Protein AF-A0A4C1WJR2-F1 (afdb_monomer_lite)

Sequence (164 aa):
MVRLMIMMMQIAVVVQDPDSGRLLPLIATLTEQKQQLEACKKKDKLESRLASELQHYEQLRKRAAEASARRAELRRVCARLEQPSLTAGDSSRLSLARETYEVGKRLTGVRWDFTAGEDRVKGYVQNESRRLLRPFDVAPPAQDAIWDVMAELAHPGWAALLPA

pLDDT: mean 84.93, std 10.29, range [46.81, 95.56]

Structure (mmCIF, N/CA/C/O backbone):
data_AF-A0A4C1WJR2-F1
#
_entry.id   AF-A0A4C1WJR2-F1
#
loop_
_atom_site.group_PDB
_atom_site.id
_atom_site.type_symbol
_atom_site.label_atom_id
_atom_site.label_alt_id
_atom_site.label_comp_id
_atom_site.label_asym_id
_atom_site.label_entity_id
_atom_site.label_seq_id
_atom_site.pdbx_PDB_ins_code
_atom_site.Cartn_x
_atom_site.Cartn_y
_atom_site.Cartn_z
_atom_site.occupancy
_atom_site.B_iso_or_equiv
_atom_site.auth_seq_id
_atom_site.auth_comp_id
_atom_site.auth_asym_id
_atom_site.auth_atom_id
_atom_site.pdbx_PDB_model_num
ATOM 1 N N . MET A 1 1 ? -32.995 -15.337 69.301 1.00 58.34 1 MET A N 1
ATOM 2 C CA . MET A 1 1 ? -34.146 -16.213 69.622 1.00 58.34 1 MET A CA 1
ATOM 3 C C . MET A 1 1 ? -35.088 -15.611 70.660 1.00 58.34 1 MET A C 1
ATOM 5 O O . MET A 1 1 ? -36.254 -15.443 70.338 1.00 58.34 1 MET A O 1
ATOM 9 N N . VAL A 1 2 ? -34.613 -15.218 71.849 1.00 69.75 2 VAL A N 1
ATOM 10 C CA . VAL A 1 2 ? -35.474 -14.753 72.964 1.00 69.75 2 VAL A CA 1
ATOM 11 C C . VAL A 1 2 ? -36.406 -13.582 72.592 1.00 69.75 2 VAL A C 1
ATOM 13 O O . VAL A 1 2 ? -37.600 -13.641 72.854 1.00 69.75 2 VAL A O 1
ATOM 16 N N . ARG A 1 3 ? -35.904 -12.554 71.894 1.00 69.06 3 ARG A N 1
ATOM 17 C CA . ARG A 1 3 ? -36.720 -11.406 71.437 1.00 69.06 3 ARG A CA 1
ATOM 18 C C . ARG A 1 3 ? -37.843 -11.782 70.464 1.00 69.06 3 ARG A C 1
ATOM 20 O O . ARG A 1 3 ? -38.913 -11.190 70.528 1.00 69.06 3 ARG A O 1
ATOM 27 N N . LEU A 1 4 ? -37.602 -12.760 69.589 1.00 71.12 4 LEU A N 1
ATOM 28 C CA . LEU A 1 4 ? -38.590 -13.214 68.608 1.00 71.12 4 LEU A CA 1
ATOM 29 C C . LEU A 1 4 ? -39.739 -13.952 69.312 1.00 71.12 4 LEU A C 1
ATOM 31 O O . LEU A 1 4 ? -40.899 -13.687 69.026 1.00 71.12 4 LEU A O 1
ATOM 35 N N . MET A 1 5 ? -39.413 -14.805 70.292 1.00 75.12 5 MET A N 1
ATOM 36 C CA . MET A 1 5 ? -40.411 -15.488 71.127 1.00 75.12 5 MET A CA 1
ATOM 37 C C . MET A 1 5 ? -41.275 -14.505 71.922 1.00 75.12 5 MET A C 1
ATOM 39 O O . MET A 1 5 ? -42.490 -14.667 71.957 1.00 75.12 5 MET A O 1
ATOM 43 N N . ILE A 1 6 ? -40.672 -13.466 72.513 1.00 78.25 6 ILE A N 1
ATOM 44 C CA . ILE A 1 6 ? -41.407 -12.439 73.270 1.00 78.25 6 ILE A CA 1
ATOM 45 C C . ILE A 1 6 ? -42.397 -11.697 72.363 1.00 78.25 6 ILE A C 1
ATOM 47 O O . ILE A 1 6 ? -43.552 -11.509 72.739 1.00 78.25 6 ILE A O 1
ATOM 51 N N . MET A 1 7 ? -41.980 -11.328 71.149 1.00 74.06 7 MET A N 1
ATOM 52 C CA . MET A 1 7 ? -42.859 -10.670 70.180 1.00 74.06 7 MET A CA 1
ATOM 53 C C . MET A 1 7 ? -43.998 -11.579 69.712 1.00 74.06 7 MET A C 1
ATOM 55 O O . MET A 1 7 ? -45.138 -11.133 69.639 1.00 74.06 7 MET A O 1
ATOM 59 N N . MET A 1 8 ? -43.721 -12.858 69.435 1.00 78.44 8 MET A N 1
ATOM 60 C CA . MET A 1 8 ? -44.764 -13.813 69.045 1.00 78.44 8 MET A CA 1
ATOM 61 C C . MET A 1 8 ? -45.775 -14.062 70.172 1.00 78.44 8 MET A C 1
ATOM 63 O O . MET A 1 8 ? -46.967 -14.155 69.896 1.00 78.44 8 MET A O 1
ATOM 67 N N . MET A 1 9 ? -45.335 -14.085 71.436 1.00 77.38 9 MET A N 1
ATOM 68 C CA . MET A 1 9 ? -46.233 -14.131 72.598 1.00 77.38 9 MET A CA 1
ATOM 69 C C . MET A 1 9 ? -47.089 -12.865 72.720 1.00 77.38 9 MET A C 1
ATOM 71 O O . MET A 1 9 ? -48.284 -12.967 72.974 1.00 77.38 9 MET A O 1
ATOM 75 N N . GLN A 1 10 ? -46.516 -11.677 72.512 1.00 71.50 10 GLN A N 1
ATOM 76 C CA . GLN A 1 10 ? -47.273 -10.419 72.543 1.00 71.50 10 GLN A CA 1
ATOM 77 C C . GLN A 1 10 ? -48.310 -10.340 71.416 1.00 71.50 10 GLN A C 1
ATOM 79 O O . GLN A 1 10 ? -49.427 -9.895 71.660 1.00 71.50 10 GLN A O 1
ATOM 84 N N . ILE A 1 11 ? -47.974 -10.827 70.217 1.00 74.44 11 ILE A N 1
ATOM 85 C CA . ILE A 1 11 ? -48.919 -10.965 69.101 1.00 74.44 11 ILE A CA 1
ATOM 86 C C . ILE A 1 11 ? -50.042 -11.942 69.471 1.00 74.44 11 ILE A C 1
ATOM 88 O O . ILE A 1 11 ? -51.207 -11.610 69.289 1.00 74.44 11 ILE A O 1
ATOM 92 N N . ALA A 1 12 ? -49.719 -13.108 70.041 1.00 75.00 12 ALA A N 1
ATOM 93 C CA . ALA A 1 12 ? -50.719 -14.097 70.451 1.00 75.00 12 ALA A CA 1
ATOM 94 C C . ALA A 1 12 ? -51.693 -13.555 71.517 1.00 75.00 12 ALA A C 1
ATOM 96 O O . ALA A 1 12 ? -52.894 -13.785 71.417 1.00 75.00 12 ALA A O 1
ATOM 97 N N . VAL A 1 13 ? -51.190 -12.787 72.490 1.00 69.50 13 VAL A N 1
ATOM 98 C CA . VAL A 1 13 ? -52.007 -12.138 73.533 1.00 69.50 13 VAL A CA 1
ATOM 99 C C . VAL A 1 13 ? -52.922 -11.061 72.942 1.00 69.50 13 VAL A C 1
ATOM 101 O O . VAL A 1 13 ? -54.088 -10.975 73.305 1.00 69.50 13 VAL A O 1
ATOM 104 N N . VAL A 1 14 ? -52.418 -10.262 72.002 1.00 70.00 14 VAL A N 1
ATOM 105 C CA . VAL A 1 14 ? -53.193 -9.208 71.330 1.00 70.00 14 VAL A CA 1
ATOM 106 C C . VAL A 1 14 ? -54.262 -9.778 70.385 1.00 70.00 14 VAL A C 1
ATOM 108 O O . VAL A 1 14 ? -55.318 -9.178 70.224 1.00 70.00 14 VAL A O 1
ATOM 111 N N . VAL A 1 15 ? -54.016 -10.944 69.779 1.00 73.81 15 VAL A N 1
ATOM 112 C CA . VAL A 1 15 ? -54.996 -11.656 68.936 1.00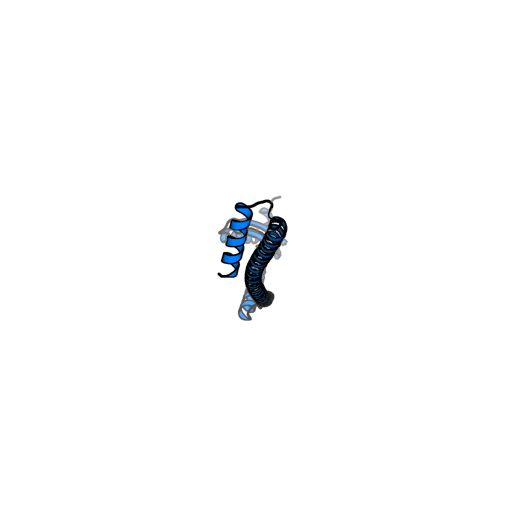 73.81 15 VAL A CA 1
ATOM 113 C C . VAL A 1 15 ? -56.134 -12.262 69.767 1.00 73.81 15 VAL A C 1
ATOM 115 O O . VAL A 1 15 ? -57.249 -12.378 69.267 1.00 73.81 15 VAL A O 1
ATOM 118 N N . GLN A 1 16 ? -55.870 -12.638 71.023 1.00 73.12 16 GLN A N 1
ATOM 119 C CA . GLN A 1 16 ? -56.888 -13.150 71.946 1.00 73.12 16 GLN A CA 1
ATOM 120 C C . GLN A 1 16 ? -57.740 -12.044 72.585 1.00 73.12 16 GLN A C 1
ATOM 122 O O . GLN A 1 16 ? -58.884 -12.318 72.935 1.00 73.12 16 GLN A O 1
ATOM 127 N N . ASP A 1 17 ? -57.208 -10.822 72.722 1.00 69.88 17 ASP A N 1
ATOM 128 C CA . ASP A 1 17 ? -57.915 -9.696 73.342 1.00 69.88 17 ASP A CA 1
ATOM 129 C C . ASP A 1 17 ? -57.563 -8.351 72.651 1.00 69.88 17 ASP A C 1
ATOM 131 O O . ASP A 1 17 ? -56.592 -7.668 73.024 1.00 69.88 17 ASP A O 1
ATOM 135 N N . PRO A 1 18 ? -58.300 -7.977 71.586 1.00 64.69 18 PRO A N 1
ATOM 136 C CA . PRO A 1 18 ? -57.957 -6.848 70.717 1.00 64.69 18 PRO A CA 1
ATOM 137 C C . PRO A 1 18 ? -58.162 -5.471 71.373 1.00 64.69 18 PRO A C 1
ATOM 139 O O . PRO A 1 18 ? -57.539 -4.497 70.953 1.00 64.69 18 PRO A O 1
ATOM 142 N N . ASP A 1 19 ? -58.944 -5.381 72.450 1.00 64.94 19 ASP A N 1
ATOM 143 C CA . ASP A 1 19 ? -59.195 -4.122 73.169 1.00 64.94 19 ASP A CA 1
ATOM 144 C C . ASP A 1 19 ? -58.124 -3.808 74.232 1.00 64.94 19 ASP A C 1
ATOM 146 O O . ASP A 1 19 ? -58.171 -2.779 74.907 1.00 64.94 19 ASP A O 1
ATOM 150 N N . SER A 1 20 ? -57.096 -4.655 74.359 1.00 65.00 20 SER A N 1
ATOM 151 C CA . SER A 1 20 ? -56.101 -4.624 75.443 1.00 65.00 20 SER A CA 1
ATOM 152 C C . SER A 1 20 ? -55.161 -3.401 75.486 1.00 65.00 20 SER A C 1
ATOM 154 O O . SER A 1 20 ? -54.191 -3.401 76.246 1.00 65.00 20 SER A O 1
ATOM 156 N N . GLY A 1 21 ? -55.367 -2.354 74.677 1.00 69.75 21 GLY A N 1
ATOM 157 C CA . GLY A 1 21 ? -54.521 -1.144 74.626 1.00 69.75 21 GLY A CA 1
ATOM 158 C C . GLY A 1 21 ? -53.063 -1.374 74.173 1.00 69.75 21 GLY A C 1
ATOM 159 O O . GLY A 1 21 ? -52.329 -0.425 73.905 1.00 69.75 21 GLY A O 1
ATOM 160 N N . ARG A 1 22 ? -52.634 -2.637 74.034 1.00 70.75 22 ARG A N 1
ATOM 161 C CA . ARG A 1 22 ? -51.281 -3.082 73.649 1.00 70.75 22 ARG A CA 1
ATOM 162 C C . ARG A 1 22 ? -51.081 -3.197 72.136 1.00 70.75 22 ARG A C 1
ATOM 164 O O . ARG A 1 22 ? -49.956 -3.395 71.679 1.00 70.75 22 ARG A O 1
ATOM 171 N N . LEU A 1 23 ? -52.153 -3.021 71.367 1.00 72.62 23 LEU A N 1
ATOM 172 C CA . LEU A 1 23 ? -52.167 -3.102 69.907 1.00 72.62 23 LEU A CA 1
ATOM 173 C C . LEU A 1 23 ? -51.332 -1.988 69.256 1.00 72.62 23 LEU A C 1
ATOM 175 O O . LEU A 1 23 ? -50.522 -2.257 68.372 1.00 72.62 23 LEU A O 1
ATOM 179 N N . LEU A 1 24 ? -51.459 -0.748 69.741 1.00 76.25 24 LEU A N 1
ATOM 180 C CA . LEU A 1 24 ? -50.739 0.407 69.190 1.00 76.25 24 LEU A CA 1
ATOM 181 C C . LEU A 1 24 ? -49.206 0.316 69.382 1.00 76.25 24 LEU A C 1
ATOM 183 O O . LEU A 1 24 ? -48.486 0.477 68.394 1.00 76.25 24 LEU A O 1
ATOM 187 N N . PRO A 1 25 ? -48.670 -0.007 70.581 1.00 80.12 25 PRO A N 1
ATOM 188 C CA . PRO A 1 25 ? -47.230 -0.220 70.772 1.00 80.12 25 PRO A CA 1
ATOM 189 C C . PRO A 1 25 ? -46.655 -1.373 69.936 1.00 80.12 25 PRO A C 1
ATOM 191 O O . PRO A 1 25 ? -45.536 -1.288 69.424 1.00 80.12 25 PRO A O 1
ATOM 194 N N . LEU A 1 26 ? -47.419 -2.458 69.779 1.00 79.44 26 LEU A N 1
ATOM 195 C CA . LEU A 1 26 ? -47.006 -3.611 68.983 1.00 79.44 26 LEU A CA 1
ATOM 196 C C . LEU A 1 26 ? -46.956 -3.273 67.485 1.00 79.44 26 LEU A C 1
ATOM 198 O O . LEU A 1 26 ? -46.010 -3.647 66.795 1.00 79.44 26 LEU A O 1
ATOM 202 N N . ILE A 1 27 ? -47.926 -2.503 66.983 1.00 81.75 27 ILE A N 1
ATOM 203 C CA . ILE A 1 27 ? -47.907 -1.997 65.605 1.00 81.75 27 ILE A CA 1
ATOM 204 C C . ILE A 1 27 ? -46.713 -1.060 65.394 1.00 81.75 27 ILE A C 1
ATOM 206 O O . ILE A 1 27 ? -46.018 -1.188 64.386 1.00 81.75 27 ILE A O 1
ATOM 210 N N . ALA A 1 28 ? -46.433 -0.151 66.332 1.00 83.12 28 ALA A N 1
ATOM 211 C CA . ALA A 1 28 ? -45.306 0.777 66.226 1.00 83.12 28 ALA A CA 1
ATOM 212 C C . ALA A 1 28 ? -43.960 0.035 66.126 1.00 83.12 28 ALA A C 1
ATOM 214 O O . ALA A 1 28 ? -43.177 0.295 65.212 1.00 83.12 28 ALA A O 1
ATOM 215 N N . THR A 1 29 ? -43.734 -0.957 66.992 1.00 85.06 29 THR A N 1
ATOM 216 C CA . THR A 1 29 ? -42.506 -1.775 66.985 1.00 85.06 29 THR A CA 1
ATOM 217 C C . THR A 1 29 ? -42.374 -2.646 65.732 1.00 85.06 29 THR A C 1
ATOM 219 O O . THR A 1 29 ? -41.290 -2.726 65.153 1.00 85.06 29 THR A O 1
ATOM 222 N N . LEU A 1 30 ? -43.465 -3.249 65.246 1.00 83.06 30 LEU A N 1
ATOM 223 C CA . LEU A 1 30 ? -43.478 -3.978 63.969 1.00 83.06 30 LEU A CA 1
ATOM 224 C C . LEU A 1 30 ? -43.183 -3.062 62.776 1.00 83.06 30 LEU A C 1
ATOM 226 O O . LEU A 1 30 ? -42.477 -3.453 61.844 1.00 83.06 30 LEU A O 1
ATOM 230 N N . THR A 1 31 ? -43.706 -1.837 62.802 1.00 84.81 31 THR A N 1
ATOM 231 C CA . THR A 1 31 ? -43.487 -0.846 61.744 1.00 84.81 31 THR A CA 1
ATOM 232 C C . THR A 1 31 ? -42.028 -0.396 61.717 1.00 84.81 31 THR A C 1
ATOM 234 O O . THR A 1 31 ? -41.427 -0.347 60.644 1.00 84.81 31 THR A O 1
ATOM 237 N N . GLU A 1 32 ? -41.428 -0.155 62.883 1.00 87.38 32 GLU A N 1
ATOM 238 C CA . GLU A 1 32 ? -40.011 0.187 63.016 1.00 87.38 32 GLU A CA 1
ATOM 239 C C . GLU A 1 32 ? -39.104 -0.954 62.527 1.00 87.38 32 GLU A C 1
ATOM 241 O O . GLU A 1 32 ? -38.219 -0.735 61.699 1.00 87.38 32 GLU A O 1
ATOM 246 N N . GLN A 1 33 ? -39.369 -2.197 62.942 1.00 84.19 33 GLN A N 1
ATOM 247 C CA . GLN A 1 33 ? -38.609 -3.362 62.474 1.00 84.19 33 GLN A CA 1
ATOM 248 C C . GLN A 1 33 ? -38.742 -3.577 60.963 1.00 84.19 33 GLN A C 1
ATOM 250 O O . GLN A 1 33 ? -37.760 -3.902 60.294 1.00 84.19 33 GLN A O 1
ATOM 255 N N . LYS A 1 34 ? -39.934 -3.353 60.397 1.00 84.81 34 LYS A N 1
ATOM 256 C CA . LYS A 1 34 ? -40.154 -3.401 58.946 1.00 84.81 34 LYS A CA 1
ATOM 257 C C . LYS A 1 34 ? -39.333 -2.330 58.223 1.00 84.81 34 LYS A C 1
ATOM 259 O O . LYS A 1 34 ? -38.727 -2.628 57.196 1.00 84.81 34 LYS A O 1
ATOM 264 N N . GLN A 1 35 ? -39.279 -1.107 58.751 1.00 87.62 35 GLN A N 1
ATOM 265 C CA . GLN A 1 35 ? -38.468 -0.027 58.180 1.00 87.62 35 GLN A CA 1
ATOM 266 C C . GLN A 1 35 ? -36.966 -0.333 58.256 1.00 87.62 35 GLN A C 1
ATOM 268 O O . GLN A 1 35 ? -36.258 -0.142 57.267 1.00 87.62 35 GLN A O 1
ATOM 273 N N . GLN A 1 36 ? -36.488 -0.871 59.382 1.00 86.19 36 GLN A N 1
ATOM 274 C CA . GLN A 1 36 ? -35.095 -1.297 59.548 1.00 86.19 36 GLN A CA 1
ATOM 275 C C . GLN A 1 36 ? -34.724 -2.424 58.573 1.00 86.19 36 GLN A C 1
ATOM 277 O O . GLN A 1 36 ? -33.677 -2.365 57.931 1.00 86.19 36 GLN A O 1
ATOM 282 N N . LEU A 1 37 ? -35.602 -3.414 58.389 1.00 87.12 37 LEU A N 1
ATOM 283 C CA . LEU A 1 37 ? -35.392 -4.497 57.426 1.00 87.12 37 LEU A CA 1
ATOM 284 C C . LEU A 1 37 ? -35.299 -3.967 55.985 1.00 87.12 37 LEU A C 1
ATOM 286 O O . LEU A 1 37 ? -34.429 -4.385 55.223 1.00 87.12 37 LEU A O 1
ATOM 290 N N . GLU A 1 38 ? -36.173 -3.034 55.604 1.00 88.94 38 GLU A N 1
ATOM 291 C CA . GLU A 1 38 ? -36.132 -2.399 54.282 1.00 88.94 38 GLU A CA 1
ATOM 292 C C . GLU A 1 38 ? -34.866 -1.552 54.080 1.00 88.94 38 GLU A C 1
ATOM 294 O O . GLU A 1 38 ? -34.295 -1.551 52.988 1.00 88.94 38 GLU A O 1
ATOM 299 N N . ALA A 1 39 ? -34.379 -0.875 55.124 1.00 87.69 39 ALA A N 1
ATOM 300 C CA . ALA A 1 39 ? -33.108 -0.158 55.083 1.00 87.69 39 ALA A CA 1
ATOM 301 C C . ALA A 1 39 ? -31.914 -1.110 54.883 1.00 87.69 39 ALA A C 1
ATOM 303 O O . ALA A 1 39 ? -31.075 -0.851 54.018 1.00 87.69 39 ALA A O 1
ATOM 304 N N . CYS A 1 40 ? -31.873 -2.242 55.594 1.00 86.62 40 CYS A N 1
ATOM 305 C CA . CYS A 1 40 ? -30.835 -3.262 55.411 1.00 86.62 40 CYS A CA 1
ATOM 306 C C . CYS A 1 40 ? -30.858 -3.853 53.994 1.00 86.62 40 CYS A C 1
ATOM 308 O O . CYS A 1 40 ? -29.834 -3.857 53.320 1.00 86.62 40 CYS A O 1
ATOM 310 N N . LYS A 1 41 ? -32.034 -4.226 53.468 1.00 90.75 41 LYS A N 1
ATOM 311 C CA . LYS A 1 41 ? -32.158 -4.725 52.084 1.00 90.75 41 LYS A CA 1
ATOM 312 C C . LYS A 1 41 ? -31.665 -3.714 51.046 1.00 90.75 41 LYS A C 1
ATOM 314 O O . LYS A 1 41 ? -31.114 -4.100 50.016 1.00 90.75 41 LYS A O 1
ATOM 319 N N . LYS A 1 42 ? -31.911 -2.417 51.267 1.00 91.00 42 LYS A N 1
ATOM 320 C CA . LYS A 1 42 ? -31.402 -1.352 50.390 1.00 91.00 42 LYS A CA 1
ATOM 321 C C . LYS A 1 42 ? -29.881 -1.256 50.467 1.00 91.00 42 LYS A C 1
ATOM 323 O O . LYS A 1 42 ? -29.252 -1.135 49.420 1.00 91.00 42 LYS A O 1
ATOM 328 N N . LYS A 1 43 ? -29.306 -1.353 51.667 1.00 91.44 43 LYS A N 1
ATOM 329 C CA . LYS A 1 43 ? -27.855 -1.372 51.874 1.00 91.44 43 LYS A CA 1
ATOM 330 C C . LYS A 1 43 ? -27.202 -2.552 51.148 1.00 91.44 43 LYS A C 1
ATOM 332 O O . LYS A 1 43 ? -26.313 -2.315 50.340 1.00 91.44 43 LYS A O 1
ATOM 337 N N . ASP A 1 44 ? -27.711 -3.770 51.317 1.00 92.31 44 ASP A N 1
ATOM 338 C CA . ASP A 1 44 ? -27.150 -4.966 50.669 1.00 92.31 44 ASP A CA 1
ATOM 339 C C . ASP A 1 44 ? -27.186 -4.854 49.133 1.00 92.31 44 ASP A C 1
ATOM 341 O O . ASP A 1 44 ? -26.234 -5.207 48.435 1.00 92.31 44 ASP A O 1
ATOM 345 N N . LYS A 1 45 ? -28.274 -4.293 48.582 1.00 92.50 45 LYS A N 1
ATOM 346 C CA . LYS A 1 45 ? -28.388 -4.014 47.139 1.00 92.50 45 LYS A CA 1
ATOM 347 C C . LYS A 1 45 ? -27.359 -2.991 46.661 1.00 92.50 45 LYS A C 1
ATOM 349 O O . LYS A 1 45 ? -26.840 -3.135 45.555 1.00 92.50 45 LYS A O 1
ATOM 354 N N . LEU A 1 46 ? -27.094 -1.953 47.452 1.00 91.75 46 LEU A N 1
ATOM 355 C CA . LEU A 1 46 ? -26.098 -0.934 47.122 1.00 91.75 46 LEU A CA 1
ATOM 356 C C . LEU A 1 46 ? -24.677 -1.497 47.207 1.00 91.75 46 LEU A C 1
ATOM 358 O O . LEU A 1 46 ? -23.890 -1.256 46.299 1.00 91.75 46 LEU A O 1
ATOM 362 N N . GLU A 1 47 ? -24.369 -2.295 48.228 1.00 92.62 47 GLU A N 1
ATOM 363 C CA . GLU A 1 47 ? -23.065 -2.951 48.378 1.00 92.62 47 GLU A CA 1
ATOM 364 C C . GLU A 1 47 ? -22.793 -3.943 47.241 1.00 92.62 47 GLU A C 1
ATOM 366 O O . GLU A 1 47 ? -21.713 -3.929 46.651 1.00 92.62 47 GLU A O 1
ATOM 371 N N . SER A 1 48 ? -23.793 -4.743 46.858 1.00 91.81 48 SER A N 1
ATOM 372 C CA . SER A 1 48 ? -23.686 -5.652 45.713 1.00 91.81 48 SER A CA 1
ATOM 373 C C . SER A 1 48 ? -23.451 -4.903 44.395 1.00 91.81 48 SER A C 1
ATOM 375 O O . SER A 1 48 ? -22.585 -5.298 43.610 1.00 91.81 48 SER A O 1
ATOM 377 N N . ARG A 1 49 ? -24.166 -3.792 44.163 1.00 92.81 49 ARG A N 1
ATOM 378 C CA . ARG A 1 49 ? -23.941 -2.938 42.985 1.00 92.81 49 ARG A CA 1
ATOM 379 C C . ARG A 1 49 ? -22.541 -2.343 42.987 1.00 92.81 49 ARG A C 1
ATOM 381 O O . ARG A 1 49 ? -21.841 -2.478 41.988 1.00 92.81 49 ARG A O 1
ATOM 388 N N . LEU A 1 50 ? -22.107 -1.780 44.111 1.00 92.19 50 LEU A N 1
ATOM 389 C CA . LEU A 1 50 ? -20.779 -1.191 44.252 1.00 92.19 50 LEU A CA 1
ATOM 390 C C . LEU A 1 50 ? -19.673 -2.217 43.971 1.00 92.19 50 LEU A C 1
ATOM 392 O O . LEU A 1 50 ? -18.735 -1.925 43.233 1.00 92.19 50 LEU A O 1
ATOM 396 N N . ALA A 1 51 ? -19.802 -3.439 44.494 1.00 93.62 51 ALA A N 1
ATOM 397 C CA . ALA A 1 51 ? -18.856 -4.516 44.217 1.00 93.62 51 ALA A CA 1
ATOM 398 C C . ALA A 1 51 ? -18.802 -4.862 42.718 1.00 93.62 51 ALA A C 1
ATOM 400 O O . ALA A 1 51 ? -17.716 -5.020 42.156 1.00 93.62 51 ALA A O 1
ATOM 401 N N . SER A 1 52 ? -19.960 -4.929 42.052 1.00 93.44 52 SER A N 1
ATOM 402 C CA . SER A 1 52 ? -20.027 -5.198 40.611 1.00 93.44 52 SER A CA 1
ATOM 403 C C . SER A 1 52 ? -19.430 -4.066 39.766 1.00 93.44 52 SER A C 1
ATOM 405 O O . SER A 1 52 ? -18.738 -4.332 38.781 1.00 93.44 52 SER A O 1
ATOM 407 N N . GLU A 1 53 ? -19.637 -2.809 40.162 1.00 91.25 53 GLU A N 1
ATOM 408 C CA . GLU A 1 53 ? -19.098 -1.633 39.474 1.00 91.25 53 GLU A CA 1
ATOM 409 C C . GLU A 1 53 ? -17.579 -1.531 39.642 1.00 91.25 53 GLU A C 1
ATOM 411 O O . GLU A 1 53 ? -16.875 -1.257 38.671 1.00 91.25 53 GLU A O 1
ATOM 416 N N . LEU A 1 54 ? -17.051 -1.839 40.832 1.00 94.12 54 LEU A N 1
ATOM 417 C CA . LEU A 1 54 ? -15.608 -1.896 41.076 1.00 94.12 54 LEU A CA 1
ATOM 418 C C . LEU A 1 54 ? -14.925 -2.963 40.214 1.00 94.12 54 LEU A C 1
ATOM 420 O O . LEU A 1 54 ? -13.888 -2.690 39.608 1.00 94.12 54 LEU A O 1
ATOM 424 N N . GLN A 1 55 ? -15.530 -4.147 40.081 1.00 95.00 55 GLN A N 1
ATOM 425 C CA . GLN A 1 55 ? -15.004 -5.188 39.193 1.00 95.00 55 GLN A CA 1
ATOM 426 C C . GLN A 1 55 ? -14.992 -4.742 37.725 1.00 95.00 55 GLN A C 1
ATOM 428 O O . GLN A 1 55 ? -13.994 -4.940 37.027 1.00 95.00 55 GLN A O 1
ATOM 433 N N . HIS A 1 56 ? -16.066 -4.103 37.252 1.00 93.81 56 HIS A N 1
ATOM 434 C CA . HIS A 1 56 ? -16.111 -3.558 35.892 1.00 93.81 56 HIS A CA 1
ATOM 435 C C . HIS A 1 56 ? -15.061 -2.463 35.683 1.00 93.81 56 HIS A C 1
ATOM 437 O O . HIS A 1 56 ? -14.380 -2.448 34.655 1.00 93.81 56 HIS A O 1
ATOM 443 N N . TYR A 1 57 ? -14.884 -1.576 36.663 1.00 95.25 57 TYR A N 1
ATOM 444 C CA . TYR A 1 57 ? -13.873 -0.527 36.618 1.00 95.25 57 TYR A CA 1
ATOM 445 C C . TYR A 1 57 ? -12.458 -1.104 36.507 1.00 95.25 57 TYR A C 1
ATOM 447 O O . TYR A 1 57 ? -11.680 -0.665 35.658 1.00 95.25 57 TYR A O 1
ATOM 455 N N . GLU A 1 58 ? -12.119 -2.125 37.296 1.00 95.25 58 GLU A N 1
ATOM 456 C CA . GLU A 1 58 ? -10.809 -2.775 37.210 1.00 95.25 58 GLU A CA 1
ATOM 457 C C . GLU A 1 58 ? -10.565 -3.429 35.845 1.00 95.25 58 GLU A C 1
ATOM 459 O O . GLU A 1 58 ? -9.471 -3.307 35.285 1.00 95.25 58 GLU A O 1
ATOM 464 N N . GLN A 1 59 ? -11.579 -4.085 35.275 1.00 94.38 59 GLN A N 1
ATOM 465 C CA . GLN A 1 59 ? -11.483 -4.676 33.939 1.00 94.38 59 GLN A CA 1
ATOM 466 C C . GLN A 1 59 ? -11.276 -3.611 32.857 1.00 94.38 59 GLN A C 1
ATOM 468 O O . GLN A 1 59 ? -10.405 -3.762 31.995 1.00 94.38 59 GLN A O 1
ATOM 473 N N . LEU A 1 60 ? -12.035 -2.514 32.910 1.00 95.12 60 LEU A N 1
ATOM 474 C CA . LEU A 1 60 ? -11.884 -1.392 31.982 1.00 95.12 60 LEU A CA 1
ATOM 475 C C . LEU A 1 60 ? -10.511 -0.735 32.118 1.00 95.12 60 LEU A C 1
ATOM 477 O O . LEU A 1 60 ? -9.862 -0.456 31.110 1.00 95.12 60 LEU A O 1
ATOM 481 N N . ARG A 1 61 ? -10.023 -0.556 33.349 1.00 94.88 61 ARG A N 1
ATOM 482 C CA . ARG A 1 61 ? -8.693 -0.007 33.626 1.00 94.88 61 ARG A CA 1
ATOM 483 C C . ARG A 1 61 ? -7.584 -0.876 33.032 1.00 94.88 61 ARG A C 1
ATOM 485 O O . ARG A 1 61 ? -6.665 -0.334 32.419 1.00 94.88 61 ARG A O 1
ATOM 492 N N . LYS A 1 62 ? -7.676 -2.206 33.160 1.00 95.50 62 LYS A N 1
ATOM 493 C CA . LYS A 1 62 ? -6.726 -3.146 32.534 1.00 95.50 62 LYS A CA 1
ATOM 494 C C . LYS A 1 62 ? -6.746 -3.032 31.008 1.00 95.50 62 LYS A C 1
ATOM 496 O O . LYS A 1 62 ? -5.698 -2.822 30.402 1.00 95.50 62 LYS A O 1
ATOM 501 N N . ARG A 1 63 ? -7.935 -3.051 30.394 1.00 95.00 63 ARG A N 1
ATOM 502 C CA . ARG A 1 63 ? -8.088 -2.892 28.935 1.00 95.00 63 ARG A CA 1
ATOM 503 C C . ARG A 1 63 ? -7.539 -1.555 28.430 1.00 95.00 63 ARG A C 1
ATOM 505 O O . ARG A 1 63 ? -6.896 -1.514 27.385 1.00 95.00 63 ARG A O 1
ATOM 512 N N . ALA A 1 64 ? -7.752 -0.470 29.172 1.00 94.12 64 ALA A N 1
ATOM 513 C CA . ALA A 1 64 ? -7.219 0.845 28.828 1.00 94.12 64 ALA A CA 1
ATOM 514 C C . ALA A 1 64 ? -5.681 0.878 28.886 1.00 94.12 64 ALA A C 1
ATOM 516 O O . ALA A 1 64 ? -5.044 1.437 27.992 1.00 94.12 64 ALA A O 1
ATOM 517 N N . ALA A 1 65 ? -5.078 0.244 29.898 1.00 95.12 65 ALA A N 1
ATOM 518 C CA . ALA A 1 65 ? -3.625 0.128 30.009 1.00 95.12 65 ALA A CA 1
ATOM 519 C C . ALA A 1 65 ? -3.024 -0.686 28.848 1.00 95.12 65 ALA A C 1
ATOM 521 O O . ALA A 1 65 ? -2.055 -0.249 28.226 1.00 95.12 65 ALA A O 1
ATOM 522 N N . GLU A 1 66 ? -3.637 -1.818 28.495 1.00 95.56 66 GLU A N 1
ATOM 523 C CA . GLU A 1 66 ? -3.227 -2.639 27.348 1.00 95.56 66 GLU A CA 1
ATOM 524 C C . GLU A 1 66 ? -3.354 -1.884 26.018 1.00 95.56 66 GLU A C 1
ATOM 526 O O . GLU A 1 66 ? -2.436 -1.905 25.196 1.00 95.56 66 GLU A O 1
ATOM 531 N N . ALA A 1 67 ? -4.466 -1.175 25.804 1.00 93.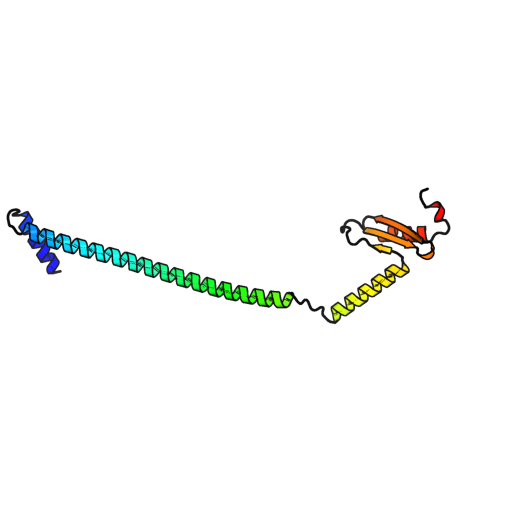12 67 ALA A N 1
ATOM 532 C CA . ALA A 1 67 ? -4.673 -0.365 24.605 1.00 93.12 67 ALA A CA 1
ATOM 533 C C . ALA A 1 67 ? -3.642 0.769 24.498 1.00 93.12 67 ALA A C 1
ATOM 535 O O . ALA A 1 67 ? -3.113 1.028 23.416 1.00 93.12 67 ALA A O 1
ATOM 536 N N . SER A 1 68 ? -3.313 1.411 25.622 1.00 94.56 68 SER A N 1
ATOM 537 C CA . SER A 1 68 ? -2.268 2.436 25.690 1.00 94.56 68 SER A CA 1
ATOM 538 C C . SER A 1 68 ? -0.896 1.869 25.314 1.00 94.56 68 SER A C 1
ATOM 540 O O . SER A 1 68 ? -0.206 2.441 24.467 1.00 94.56 68 SER A O 1
ATOM 542 N N . ALA A 1 69 ? -0.535 0.699 25.853 1.00 94.62 69 ALA A N 1
ATOM 543 C CA . ALA A 1 69 ? 0.715 0.017 25.523 1.00 94.62 69 ALA A CA 1
ATOM 544 C C . ALA A 1 69 ? 0.795 -0.356 24.031 1.00 94.62 69 ALA A C 1
ATOM 546 O O . ALA A 1 69 ? 1.796 -0.064 23.375 1.00 94.62 69 ALA A O 1
ATOM 547 N N . ARG A 1 70 ? -0.282 -0.913 23.459 1.00 93.62 70 ARG A N 1
ATOM 548 C CA . ARG A 1 70 ? -0.357 -1.225 22.018 1.00 93.62 70 ARG A CA 1
ATOM 549 C C . ARG A 1 70 ? -0.221 0.025 21.153 1.00 93.62 70 ARG A C 1
ATOM 551 O O . ARG A 1 70 ? 0.490 0.006 20.153 1.00 93.62 70 ARG A O 1
ATOM 558 N N . ARG A 1 71 ? -0.862 1.131 21.544 1.00 93.94 71 ARG A N 1
ATOM 559 C CA . ARG A 1 71 ? -0.762 2.410 20.826 1.00 93.94 71 ARG A CA 1
ATOM 560 C C . ARG A 1 71 ? 0.652 2.989 20.883 1.00 93.94 71 ARG A C 1
ATOM 562 O O . ARG A 1 71 ? 1.107 3.565 19.898 1.00 93.94 71 ARG A O 1
ATOM 569 N N . ALA A 1 72 ? 1.338 2.848 22.015 1.00 93.31 72 ALA A N 1
ATOM 570 C CA . ALA A 1 72 ? 2.726 3.273 22.156 1.00 93.31 72 ALA A CA 1
ATOM 571 C C . ALA A 1 72 ? 3.660 2.458 21.248 1.00 93.31 72 ALA A C 1
ATOM 573 O O . ALA A 1 72 ? 4.508 3.044 20.576 1.00 93.31 72 ALA A O 1
ATOM 574 N N . GLU A 1 73 ? 3.470 1.139 21.166 1.00 92.44 73 GLU A N 1
ATOM 575 C CA . GLU A 1 73 ? 4.275 0.293 20.280 1.00 92.44 73 GLU A CA 1
ATOM 576 C C . GLU A 1 73 ? 3.995 0.573 18.802 1.00 92.44 73 GLU A C 1
ATOM 578 O O . GLU A 1 73 ? 4.931 0.744 18.026 1.00 92.44 73 GLU A O 1
ATOM 583 N N . LEU A 1 74 ? 2.725 0.746 18.420 1.00 92.38 74 LEU A N 1
ATOM 584 C CA . LEU A 1 74 ? 2.365 1.163 17.062 1.00 92.38 74 LEU A CA 1
ATOM 585 C C . LEU A 1 74 ? 3.043 2.479 16.678 1.00 92.38 74 LEU A C 1
ATOM 587 O O . LEU A 1 74 ? 3.636 2.562 15.610 1.00 92.38 74 LEU A O 1
ATOM 591 N N . ARG A 1 75 ? 3.043 3.486 17.562 1.00 89.81 75 ARG A N 1
ATOM 592 C CA . ARG A 1 75 ? 3.763 4.747 17.311 1.00 89.81 75 ARG A CA 1
ATOM 593 C C . ARG A 1 75 ? 5.264 4.533 17.112 1.00 89.81 75 ARG A C 1
ATOM 595 O O . ARG A 1 75 ? 5.840 5.160 16.234 1.00 89.81 75 ARG A O 1
ATOM 602 N N . ARG A 1 76 ? 5.897 3.650 17.890 1.00 88.25 76 ARG A N 1
ATOM 603 C CA . ARG A 1 76 ? 7.327 3.322 17.735 1.00 88.25 76 ARG A CA 1
ATOM 604 C C . ARG A 1 76 ? 7.631 2.596 16.429 1.00 88.25 76 ARG A C 1
ATOM 606 O O . ARG A 1 76 ? 8.694 2.810 15.856 1.00 88.25 76 ARG A O 1
ATOM 613 N N . VAL A 1 77 ? 6.752 1.700 15.987 1.00 85.56 77 VAL A N 1
ATOM 614 C CA . VAL A 1 77 ? 6.909 0.990 14.711 1.00 85.56 77 VAL A CA 1
ATOM 615 C C . VAL A 1 77 ? 6.670 1.943 13.544 1.00 85.56 77 VAL A C 1
ATOM 617 O O . VAL A 1 77 ? 7.509 2.003 12.655 1.00 85.56 77 VAL A O 1
ATOM 620 N N . CYS A 1 78 ? 5.610 2.754 13.580 1.00 84.50 78 CYS A N 1
ATOM 621 C CA . CYS A 1 78 ? 5.361 3.770 12.556 1.00 84.50 78 CYS A CA 1
ATOM 622 C C . CYS A 1 78 ? 6.524 4.760 12.452 1.00 84.50 78 CYS A C 1
ATOM 624 O O . CYS A 1 78 ? 7.025 4.963 11.357 1.00 84.50 78 CYS A O 1
ATOM 626 N N . ALA A 1 79 ? 7.049 5.268 13.571 1.00 80.25 79 ALA A N 1
ATOM 627 C CA . ALA A 1 79 ? 8.220 6.149 13.556 1.00 80.25 79 ALA A CA 1
ATOM 628 C C . ALA A 1 79 ? 9.473 5.486 12.945 1.00 80.25 79 ALA A C 1
ATOM 630 O O . ALA A 1 79 ? 10.290 6.162 12.329 1.00 80.25 79 ALA A O 1
ATOM 631 N N . ARG A 1 80 ? 9.628 4.159 13.087 1.00 74.25 80 ARG A N 1
ATOM 632 C CA . ARG A 1 80 ? 10.699 3.392 12.424 1.00 74.25 80 ARG A CA 1
ATOM 633 C C . ARG A 1 80 ? 10.458 3.210 10.923 1.00 74.25 80 ARG A C 1
ATOM 635 O O . ARG A 1 80 ? 11.421 3.135 10.174 1.00 74.25 80 ARG A O 1
ATOM 642 N N . LEU A 1 81 ? 9.201 3.129 10.496 1.00 71.94 81 LEU A N 1
ATOM 643 C CA . LEU A 1 81 ? 8.812 2.947 9.094 1.00 71.94 81 LEU A CA 1
ATOM 644 C C . LEU A 1 81 ? 8.693 4.265 8.318 1.00 71.94 81 LEU A C 1
ATOM 646 O O . LEU A 1 81 ? 8.817 4.250 7.100 1.00 71.94 81 LEU A O 1
ATOM 650 N N . GLU A 1 82 ? 8.478 5.395 8.996 1.00 65.56 82 GLU A N 1
ATOM 651 C CA . GLU A 1 82 ? 8.438 6.742 8.401 1.00 65.56 82 GLU A CA 1
ATOM 652 C C . GLU A 1 82 ? 9.799 7.179 7.833 1.00 65.56 82 GLU A C 1
ATOM 654 O O . GLU A 1 82 ? 9.862 8.078 6.997 1.00 65.56 82 GLU A O 1
ATOM 659 N N . GLN A 1 83 ? 10.883 6.508 8.228 1.00 60.75 83 GLN A N 1
ATOM 660 C CA . GLN A 1 83 ? 12.200 6.639 7.614 1.00 60.75 83 GLN A CA 1
ATOM 661 C C . GLN A 1 83 ? 12.611 5.312 6.970 1.00 60.75 83 GLN A C 1
ATOM 663 O O . GLN A 1 83 ? 13.444 4.597 7.531 1.00 60.75 83 GLN A O 1
ATOM 668 N N . PRO A 1 84 ? 12.064 4.951 5.794 1.00 62.47 84 PRO A N 1
ATOM 669 C CA . PRO A 1 84 ? 12.637 3.869 5.015 1.00 62.47 84 PRO A CA 1
ATOM 670 C C . PRO A 1 84 ? 14.015 4.337 4.531 1.00 62.47 84 PRO A C 1
ATOM 672 O O . PRO A 1 84 ? 14.148 5.005 3.507 1.00 62.47 84 PRO A O 1
ATOM 675 N N . SER A 1 85 ? 15.060 4.049 5.306 1.00 66.31 85 SER A N 1
ATOM 676 C CA . SER A 1 85 ? 16.427 4.247 4.854 1.00 66.31 85 SER A CA 1
ATOM 677 C C . SER A 1 85 ? 16.736 3.136 3.860 1.00 66.31 85 SER A C 1
ATOM 679 O O . SER A 1 85 ? 16.778 1.954 4.201 1.00 66.31 85 SER A O 1
ATOM 681 N N . LEU A 1 86 ? 16.910 3.514 2.593 1.00 70.50 86 LEU A N 1
ATOM 682 C CA . LEU A 1 86 ? 17.492 2.613 1.608 1.00 70.50 86 LEU A CA 1
ATOM 683 C C . LEU A 1 86 ? 18.817 2.115 2.179 1.00 70.50 86 LEU A C 1
ATOM 685 O O . LEU A 1 86 ? 19.657 2.918 2.599 1.00 70.50 86 LEU A O 1
ATOM 689 N N . THR A 1 87 ? 19.014 0.799 2.200 1.00 79.00 87 THR A N 1
ATOM 690 C CA . THR A 1 87 ? 20.334 0.275 2.536 1.00 79.00 87 THR A CA 1
ATOM 691 C C . THR A 1 87 ? 21.342 0.812 1.515 1.00 79.00 87 THR A C 1
ATOM 693 O O . THR A 1 87 ? 20.987 1.121 0.373 1.00 79.00 87 THR A O 1
ATOM 696 N N . ALA A 1 88 ? 22.617 0.930 1.892 1.00 74.19 88 ALA A N 1
ATOM 697 C CA . ALA A 1 88 ? 23.648 1.392 0.956 1.00 74.19 88 ALA A CA 1
ATOM 698 C C . ALA A 1 88 ? 23.684 0.532 -0.331 1.00 74.19 88 ALA A C 1
ATOM 700 O O . ALA A 1 88 ? 23.920 1.049 -1.426 1.00 74.19 88 ALA A O 1
ATOM 701 N N . GLY A 1 89 ? 23.365 -0.764 -0.209 1.00 83.12 89 GLY A N 1
ATOM 702 C CA . GLY A 1 89 ? 23.214 -1.687 -1.334 1.00 83.12 89 GLY A CA 1
ATOM 703 C C . GLY A 1 89 ? 22.019 -1.355 -2.232 1.00 83.12 89 GLY A C 1
ATOM 704 O O . GLY A 1 89 ? 22.178 -1.294 -3.450 1.00 83.12 89 GLY A O 1
ATOM 705 N N . ASP A 1 90 ? 20.848 -1.082 -1.654 1.00 84.75 90 ASP A N 1
ATOM 706 C CA . ASP A 1 90 ? 19.645 -0.728 -2.421 1.00 84.75 90 ASP A CA 1
ATOM 707 C C . ASP A 1 90 ? 19.789 0.625 -3.120 1.00 84.75 90 ASP A C 1
ATOM 709 O O . ASP A 1 90 ? 19.413 0.765 -4.283 1.00 84.75 90 ASP A O 1
ATOM 713 N N . SER A 1 91 ? 20.416 1.600 -2.457 1.00 83.12 91 SER A N 1
ATOM 714 C CA . SER A 1 91 ? 20.743 2.897 -3.060 1.00 83.12 91 SER A CA 1
ATOM 715 C C . SER A 1 91 ? 21.645 2.734 -4.290 1.00 83.12 91 SER A C 1
ATOM 717 O O . SER A 1 91 ? 21.367 3.281 -5.359 1.00 83.12 91 SER A O 1
ATOM 719 N N . SER A 1 92 ? 22.679 1.893 -4.177 1.00 86.44 92 SER A N 1
ATOM 720 C CA . SER A 1 92 ? 23.600 1.600 -5.283 1.00 86.44 92 SER A CA 1
ATOM 721 C C . SER A 1 92 ? 22.891 0.904 -6.449 1.00 86.44 92 SER A C 1
ATOM 723 O O . SER A 1 92 ? 23.099 1.263 -7.607 1.00 86.44 92 SER A O 1
ATOM 725 N N . ARG A 1 93 ? 22.000 -0.052 -6.155 1.00 89.50 93 ARG A N 1
ATOM 726 C CA . ARG A 1 93 ? 21.187 -0.749 -7.165 1.00 89.50 93 ARG A CA 1
ATOM 727 C C . ARG A 1 93 ? 20.241 0.195 -7.900 1.00 89.50 93 ARG A C 1
ATOM 729 O O . ARG A 1 93 ? 20.154 0.122 -9.121 1.00 89.50 93 ARG A O 1
ATOM 736 N N . LEU A 1 94 ? 19.568 1.093 -7.182 1.00 88.25 94 LEU A N 1
ATOM 737 C CA . LEU A 1 94 ? 18.686 2.094 -7.786 1.00 88.25 94 LEU A CA 1
ATOM 738 C C . LEU A 1 94 ? 19.465 3.085 -8.652 1.00 88.25 94 LEU A C 1
ATOM 740 O O . LEU A 1 94 ? 19.010 3.430 -9.742 1.00 88.25 94 LEU A O 1
ATOM 744 N N . SER A 1 95 ? 20.650 3.506 -8.203 1.00 89.56 95 SER A N 1
ATOM 745 C CA . SER A 1 95 ? 21.532 4.365 -8.996 1.00 89.56 95 SER A CA 1
ATOM 746 C C . SER A 1 95 ? 21.949 3.683 -10.298 1.00 89.56 95 SER A C 1
ATOM 748 O O . SER A 1 95 ? 21.812 4.273 -11.367 1.00 89.56 95 SER A O 1
ATOM 750 N N . LEU A 1 96 ? 22.385 2.423 -10.222 1.00 93.50 96 LEU A N 1
ATOM 751 C CA . LEU A 1 96 ? 22.765 1.641 -11.397 1.00 93.50 96 LEU A CA 1
ATOM 752 C C . LEU A 1 96 ? 21.577 1.422 -12.344 1.00 93.50 96 LEU A C 1
ATOM 754 O O . LEU A 1 96 ? 21.721 1.565 -13.556 1.00 93.50 96 LEU A O 1
ATOM 758 N N . ALA A 1 97 ? 20.395 1.105 -11.810 1.00 92.00 97 ALA A N 1
ATOM 759 C CA . ALA A 1 97 ? 19.186 0.927 -12.610 1.00 92.00 97 ALA A CA 1
ATOM 760 C C . ALA A 1 97 ? 18.795 2.222 -13.337 1.00 92.00 97 ALA A C 1
ATOM 762 O O . ALA A 1 97 ? 18.471 2.194 -14.524 1.00 92.00 97 ALA A O 1
ATOM 763 N N . ARG A 1 98 ? 18.889 3.368 -12.652 1.00 93.06 98 ARG A N 1
ATOM 764 C CA . ARG A 1 98 ? 18.652 4.690 -13.242 1.00 93.06 98 ARG A CA 1
ATOM 765 C C . ARG A 1 98 ? 19.651 5.006 -14.352 1.00 93.06 98 ARG A C 1
ATOM 767 O O . ARG A 1 98 ? 19.250 5.489 -15.407 1.00 93.06 98 ARG A O 1
ATOM 774 N N . GLU A 1 99 ? 20.934 4.747 -14.123 1.00 94.31 99 GLU A N 1
ATOM 775 C CA . GLU A 1 99 ? 21.975 4.962 -15.128 1.00 94.31 99 GLU A CA 1
ATOM 776 C C . GLU A 1 99 ? 21.753 4.069 -16.351 1.00 94.31 99 GLU A C 1
ATOM 778 O O . GLU A 1 99 ? 21.715 4.561 -17.476 1.00 94.31 99 GLU A O 1
ATOM 783 N N . THR A 1 100 ? 21.498 2.779 -16.128 1.00 93.81 100 THR A N 1
ATOM 784 C CA . THR A 1 100 ? 21.203 1.806 -17.190 1.00 93.81 100 THR A CA 1
ATOM 785 C C . THR A 1 100 ? 19.988 2.234 -18.011 1.00 93.81 100 THR A C 1
ATOM 787 O O . THR A 1 100 ? 20.009 2.166 -19.239 1.00 93.81 100 THR A O 1
ATOM 790 N N . TYR A 1 101 ? 18.942 2.729 -17.345 1.00 92.69 101 TYR A N 1
ATOM 791 C CA . TYR A 1 101 ? 17.752 3.253 -18.003 1.00 92.69 101 TYR A CA 1
ATOM 792 C C . TYR A 1 101 ? 18.062 4.469 -18.886 1.00 92.69 101 TYR A C 1
ATOM 794 O O . TYR A 1 101 ? 17.652 4.505 -20.046 1.00 92.69 101 TYR A O 1
ATOM 802 N N . GLU A 1 102 ? 18.810 5.451 -18.378 1.00 93.00 102 GLU A N 1
ATOM 803 C CA . GLU A 1 102 ? 19.188 6.640 -19.153 1.00 93.00 102 GLU A CA 1
ATOM 804 C C . GLU A 1 102 ? 20.119 6.300 -20.326 1.00 93.00 102 GLU A C 1
ATOM 806 O O . GLU A 1 102 ? 19.976 6.870 -21.409 1.00 93.00 102 GLU A O 1
ATOM 811 N N . VAL A 1 103 ? 21.032 5.340 -20.154 1.00 94.88 103 VAL A N 1
ATOM 812 C CA . VAL A 1 103 ? 21.863 4.825 -21.250 1.00 94.88 103 VAL A CA 1
ATOM 813 C C . VAL A 1 103 ? 20.988 4.156 -22.309 1.00 94.88 103 VAL A C 1
ATOM 815 O O . VAL A 1 103 ? 21.074 4.520 -23.481 1.00 94.88 103 VAL A O 1
ATOM 818 N N . GLY A 1 104 ? 20.091 3.250 -21.912 1.00 91.75 104 GLY A N 1
ATOM 819 C CA . GLY A 1 104 ? 19.160 2.590 -22.830 1.00 91.75 104 GLY A CA 1
ATOM 820 C C . GLY A 1 104 ? 18.316 3.599 -23.609 1.00 91.75 104 GLY A C 1
ATOM 821 O O . GLY A 1 104 ? 18.257 3.547 -24.832 1.00 91.75 104 GLY A O 1
ATOM 822 N N . LYS A 1 105 ? 17.759 4.591 -22.913 1.00 92.44 105 LYS A N 1
ATOM 823 C CA . LYS A 1 105 ? 16.979 5.699 -23.475 1.00 92.44 105 LYS A CA 1
ATOM 824 C C . LYS A 1 105 ? 17.743 6.506 -24.535 1.00 92.44 105 LYS A C 1
ATOM 826 O O . LYS A 1 105 ? 17.138 6.940 -25.518 1.00 92.44 105 LYS A O 1
ATOM 831 N N . ARG A 1 106 ? 19.048 6.731 -24.344 1.00 90.31 106 ARG A N 1
ATOM 832 C CA . ARG A 1 106 ? 19.913 7.431 -25.315 1.00 90.31 106 ARG A CA 1
ATOM 833 C C . ARG A 1 106 ? 20.272 6.559 -26.514 1.00 90.31 106 ARG A C 1
ATOM 835 O O . ARG A 1 106 ? 20.337 7.074 -27.621 1.00 90.31 106 ARG A O 1
ATOM 842 N N . LEU A 1 107 ? 20.495 5.263 -26.299 1.00 90.69 107 LEU A N 1
ATOM 843 C CA . LEU A 1 107 ? 20.874 4.331 -27.364 1.00 90.69 107 LEU A CA 1
ATOM 844 C C . LEU A 1 107 ? 19.702 3.986 -28.286 1.00 90.69 107 LEU A C 1
ATOM 846 O O . LEU A 1 107 ? 19.881 3.903 -29.496 1.00 90.69 107 LEU A O 1
ATOM 850 N N . THR A 1 108 ? 18.514 3.778 -27.722 1.00 90.94 108 THR A N 1
ATOM 851 C CA . THR A 1 108 ? 17.344 3.301 -28.473 1.00 90.94 108 THR A CA 1
ATOM 852 C C . THR A 1 108 ? 16.378 4.418 -28.849 1.00 90.94 108 THR A C 1
ATOM 854 O O . THR A 1 108 ? 15.542 4.246 -29.729 1.00 90.94 108 THR A O 1
ATOM 857 N N . GLY A 1 109 ? 16.435 5.559 -28.156 1.00 92.06 109 GLY A N 1
ATOM 858 C CA . GLY A 1 109 ? 15.436 6.614 -28.309 1.00 92.06 109 GLY A CA 1
ATOM 859 C C . GLY A 1 109 ? 14.063 6.255 -27.727 1.00 92.06 109 GLY A C 1
ATOM 860 O O . GLY A 1 109 ? 13.151 7.077 -27.790 1.00 92.06 109 GLY A O 1
ATOM 861 N N . VAL A 1 110 ? 13.892 5.072 -27.126 1.00 94.19 110 VAL A N 1
ATOM 862 C CA . VAL A 1 110 ? 12.611 4.623 -26.563 1.00 94.19 110 VAL A CA 1
ATOM 863 C C . VAL A 1 110 ? 12.267 5.441 -25.314 1.00 94.19 110 VAL A C 1
ATOM 865 O O . VAL A 1 110 ? 13.129 5.765 -24.489 1.00 94.19 110 VAL A O 1
ATOM 868 N N . ARG A 1 111 ? 10.993 5.810 -25.183 1.00 93.88 111 ARG A N 1
ATOM 869 C CA . ARG A 1 111 ? 10.406 6.522 -24.046 1.00 93.88 111 ARG A CA 1
ATOM 870 C C . ARG A 1 111 ? 9.137 5.792 -23.638 1.00 93.88 111 ARG A C 1
ATOM 872 O O . ARG A 1 111 ? 8.188 5.728 -24.414 1.00 93.88 111 ARG A O 1
ATOM 879 N N . TRP A 1 112 ? 9.142 5.238 -22.436 1.00 92.81 112 TRP A N 1
ATOM 880 C CA . TRP A 1 112 ? 8.037 4.438 -21.920 1.00 92.81 112 TRP A CA 1
ATOM 881 C C . TRP A 1 112 ? 6.985 5.313 -21.246 1.00 92.81 112 TRP A C 1
ATOM 883 O O . TRP A 1 112 ? 7.322 6.280 -20.559 1.00 92.81 112 TRP A O 1
ATOM 893 N N . ASP A 1 113 ? 5.720 4.946 -21.418 1.00 93.94 113 ASP A N 1
ATOM 894 C CA . ASP A 1 113 ? 4.614 5.464 -20.624 1.00 93.94 113 ASP A CA 1
ATOM 895 C C . ASP A 1 113 ? 4.350 4.517 -19.445 1.00 93.94 113 ASP A C 1
ATOM 897 O O . ASP A 1 113 ? 3.710 3.477 -19.587 1.00 93.94 113 ASP A O 1
ATOM 901 N N . PHE A 1 114 ? 4.856 4.888 -18.268 1.00 90.44 114 PHE A N 1
ATOM 902 C CA . PHE A 1 114 ? 4.698 4.110 -17.034 1.00 90.44 114 PHE A CA 1
ATOM 903 C C . PHE A 1 114 ? 3.300 4.216 -16.407 1.00 90.44 114 PHE A C 1
ATOM 905 O O . PHE A 1 114 ? 3.064 3.616 -15.363 1.00 90.44 114 PHE A O 1
ATOM 912 N N . THR A 1 115 ? 2.387 4.994 -16.998 1.00 91.88 115 THR A N 1
ATOM 913 C CA . THR A 1 115 ? 0.988 5.053 -16.548 1.00 91.88 115 THR A CA 1
ATOM 914 C C . THR A 1 115 ? 0.122 3.960 -17.175 1.00 91.88 115 THR A C 1
ATOM 916 O O . THR A 1 115 ? -1.007 3.747 -16.731 1.00 91.88 115 THR A O 1
ATOM 919 N N . ALA A 1 116 ? 0.637 3.252 -18.185 1.00 85.88 116 ALA A N 1
ATOM 920 C CA . ALA A 1 116 ? -0.043 2.120 -18.797 1.00 85.88 116 ALA A CA 1
ATOM 921 C C . ALA A 1 116 ? -0.135 0.923 -17.829 1.00 85.88 116 ALA A C 1
ATOM 923 O O . ALA A 1 116 ? 0.768 0.683 -17.029 1.00 85.88 116 ALA A O 1
ATOM 924 N N . GLY A 1 117 ? -1.244 0.181 -17.906 1.00 86.62 117 GLY A N 1
ATOM 925 C CA . GLY A 1 117 ? -1.434 -1.062 -17.156 1.00 86.62 117 GLY A CA 1
ATOM 926 C C . GLY A 1 117 ? -0.521 -2.189 -17.646 1.00 86.62 117 GLY A C 1
ATOM 927 O O . GLY A 1 117 ? 0.084 -2.101 -18.710 1.00 86.62 117 GLY A O 1
ATOM 928 N N . GLU A 1 118 ? -0.436 -3.277 -16.879 1.00 87.25 118 GLU A N 1
ATOM 929 C CA . GLU A 1 118 ? 0.436 -4.427 -17.186 1.00 87.25 118 GLU A CA 1
ATOM 930 C C . GLU A 1 118 ? 0.040 -5.183 -18.471 1.00 87.25 118 GLU A C 1
ATOM 932 O O . GLU A 1 118 ? 0.816 -5.975 -19.004 1.00 87.25 118 GLU A O 1
ATOM 937 N N . ASP A 1 119 ? -1.164 -4.935 -18.983 1.00 91.94 119 ASP A N 1
ATOM 938 C CA . ASP A 1 119 ? -1.729 -5.543 -20.183 1.00 91.94 119 ASP A CA 1
ATOM 939 C C . ASP A 1 119 ? -1.221 -4.911 -21.485 1.00 91.94 119 ASP A C 1
ATOM 941 O O . ASP A 1 119 ? -1.345 -5.521 -22.552 1.00 91.94 119 ASP A O 1
ATOM 945 N N . ARG A 1 120 ? -0.647 -3.701 -21.425 1.00 92.12 120 ARG A N 1
ATOM 946 C CA . ARG A 1 120 ? -0.169 -2.980 -22.611 1.00 92.12 120 ARG A CA 1
ATOM 947 C C . ARG A 1 120 ? 1.159 -2.288 -22.364 1.00 92.12 120 ARG A C 1
ATOM 949 O O . ARG A 1 120 ? 1.387 -1.646 -21.348 1.00 92.12 120 ARG A O 1
ATOM 956 N N . VAL A 1 121 ? 2.015 -2.339 -23.372 1.00 92.94 121 VAL A N 1
ATOM 957 C CA . VAL A 1 121 ? 3.295 -1.645 -23.394 1.00 92.94 121 VAL A CA 1
ATOM 958 C C . VAL A 1 121 ? 3.160 -0.433 -24.307 1.00 92.94 121 VAL A C 1
ATOM 960 O O . VAL A 1 121 ? 2.981 -0.567 -25.520 1.00 92.94 121 VAL A O 1
ATOM 963 N N . LYS A 1 122 ? 3.226 0.759 -23.706 1.00 95.38 122 LYS A N 1
ATOM 964 C CA . LYS A 1 122 ? 3.011 2.038 -24.388 1.00 95.38 122 LYS A CA 1
ATOM 965 C C . LYS A 1 122 ? 4.228 2.938 -24.314 1.00 95.38 122 LYS A C 1
ATOM 967 O O . LYS A 1 122 ? 4.997 2.912 -23.350 1.00 95.38 122 LYS A O 1
ATOM 972 N N . GLY A 1 123 ? 4.374 3.770 -25.333 1.00 94.81 123 GLY A N 1
ATOM 973 C CA . GLY A 1 123 ? 5.440 4.748 -25.381 1.00 94.81 123 GLY A CA 1
ATOM 974 C C . GLY A 1 123 ? 5.634 5.330 -26.766 1.00 94.81 123 GLY A C 1
ATOM 975 O O . GLY A 1 123 ? 4.748 5.293 -27.621 1.00 94.81 123 GLY A O 1
ATOM 976 N N . TYR A 1 124 ? 6.817 5.883 -26.984 1.00 94.38 124 TYR A N 1
ATOM 977 C CA . TYR A 1 124 ? 7.246 6.347 -28.292 1.00 94.38 124 TYR A CA 1
ATOM 978 C C . TYR A 1 124 ? 8.747 6.159 -28.484 1.00 94.38 124 TYR A C 1
ATOM 980 O O . TYR A 1 124 ? 9.518 6.119 -27.525 1.00 94.38 124 TYR A O 1
ATOM 988 N N . VAL A 1 125 ? 9.167 6.061 -29.740 1.00 94.38 125 VAL A N 1
ATOM 989 C CA . VAL A 1 125 ? 10.571 6.067 -30.144 1.00 94.38 125 VAL A CA 1
ATOM 990 C C . VAL A 1 125 ? 10.909 7.437 -30.715 1.00 94.38 125 VAL A C 1
ATOM 992 O O . VAL A 1 125 ? 10.226 7.937 -31.611 1.00 94.38 125 VAL A O 1
ATOM 995 N N . GLN A 1 126 ? 11.963 8.049 -30.183 1.00 93.31 126 GLN A N 1
ATOM 996 C CA . GLN A 1 126 ? 12.504 9.325 -30.628 1.00 93.31 126 GLN A CA 1
ATOM 997 C C . GLN A 1 126 ? 13.785 9.114 -31.435 1.00 93.31 126 GLN A C 1
ATOM 999 O O . GLN A 1 126 ? 14.792 8.658 -30.901 1.00 93.31 126 GLN A O 1
ATOM 1004 N N . ASN A 1 127 ? 13.777 9.528 -32.701 1.00 89.75 127 ASN A N 1
ATOM 1005 C CA . ASN A 1 127 ? 14.985 9.629 -33.513 1.00 89.75 127 ASN A CA 1
ATOM 1006 C C . ASN A 1 127 ? 15.443 11.094 -33.550 1.00 89.75 127 ASN A C 1
ATOM 1008 O O . ASN A 1 127 ? 14.891 11.911 -34.290 1.00 89.75 127 ASN A O 1
ATOM 1012 N N . GLU A 1 128 ? 16.447 11.432 -32.738 1.00 85.31 128 GLU A N 1
ATOM 1013 C CA . GLU A 1 128 ? 16.945 12.807 -32.600 1.00 85.31 128 GLU A CA 1
ATOM 1014 C C . GLU A 1 128 ? 17.600 13.331 -33.883 1.00 85.31 128 GLU A C 1
ATOM 1016 O O . GLU A 1 128 ? 17.363 14.477 -34.267 1.00 85.31 128 GLU A O 1
ATOM 1021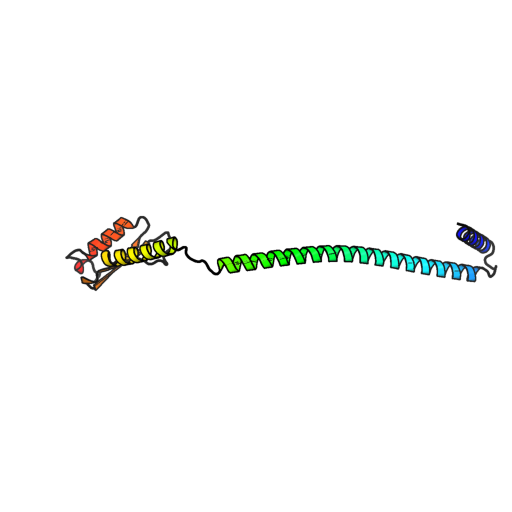 N N . SER A 1 129 ? 18.354 12.488 -34.598 1.00 85.69 129 SER A N 1
ATOM 1022 C CA . SER A 1 129 ? 19.041 12.870 -35.839 1.00 85.69 129 SER A CA 1
ATOM 1023 C C . SER A 1 129 ? 18.071 13.315 -36.932 1.00 85.69 129 SER A C 1
ATOM 1025 O O . SER A 1 129 ? 18.398 14.186 -37.734 1.00 85.69 129 SER A O 1
ATOM 1027 N N . ARG A 1 130 ? 16.870 12.726 -36.959 1.00 83.50 130 ARG A N 1
ATOM 1028 C CA . ARG A 1 130 ? 15.828 13.013 -37.956 1.00 83.50 130 ARG A CA 1
ATOM 1029 C C . ARG A 1 130 ? 14.670 13.847 -37.407 1.00 83.50 130 ARG A C 1
ATOM 1031 O O . ARG A 1 130 ? 13.778 14.202 -38.166 1.00 83.50 130 ARG A O 1
ATOM 1038 N N . ARG A 1 131 ? 14.693 14.179 -36.109 1.00 86.25 131 ARG A N 1
ATOM 1039 C CA . ARG A 1 131 ? 13.616 14.875 -35.381 1.00 86.25 131 ARG A CA 1
ATOM 1040 C C . ARG A 1 131 ? 12.252 14.181 -35.516 1.00 86.25 131 ARG A C 1
ATOM 1042 O O . ARG A 1 131 ? 11.232 14.845 -35.672 1.00 86.25 131 ARG A O 1
ATOM 1049 N N . LEU A 1 132 ? 12.239 12.849 -35.447 1.00 87.00 132 LEU A N 1
ATOM 1050 C CA . LEU A 1 132 ? 11.022 12.041 -35.573 1.00 87.00 132 LEU A CA 1
ATOM 1051 C C . LEU A 1 132 ? 10.598 11.442 -34.241 1.00 87.00 132 LEU A C 1
ATOM 1053 O O . LEU A 1 132 ? 11.434 11.058 -33.421 1.00 87.00 132 LEU A O 1
ATOM 1057 N N . LEU A 1 133 ? 9.284 11.326 -34.073 1.00 90.56 133 LEU A N 1
ATOM 1058 C CA . LEU A 1 133 ? 8.637 10.679 -32.942 1.00 90.56 133 LEU A CA 1
ATOM 1059 C C . LEU A 1 133 ? 7.610 9.683 -33.477 1.00 90.56 133 LEU A C 1
ATOM 1061 O O . LEU A 1 133 ? 6.721 10.065 -34.239 1.00 90.56 133 LEU A O 1
ATOM 1065 N N . ARG A 1 134 ? 7.722 8.416 -33.073 1.00 90.50 134 ARG A N 1
ATOM 1066 C CA . ARG A 1 134 ? 6.769 7.364 -33.444 1.00 90.50 134 ARG A CA 1
ATOM 1067 C C . ARG A 1 134 ? 6.173 6.732 -32.190 1.00 90.50 134 ARG A C 1
ATOM 1069 O O . ARG A 1 134 ? 6.925 6.107 -31.442 1.00 90.50 134 ARG A O 1
ATOM 1076 N N . PRO A 1 135 ? 4.866 6.890 -31.930 1.00 93.81 135 PRO A N 1
ATOM 1077 C CA . PRO A 1 135 ? 4.215 6.215 -30.815 1.00 93.81 135 PRO A CA 1
ATOM 1078 C C . PRO A 1 135 ? 4.047 4.716 -31.088 1.00 93.81 135 PRO A C 1
ATOM 1080 O O . PRO A 1 135 ? 3.928 4.301 -32.241 1.00 93.81 135 PRO A O 1
ATOM 1083 N N . PHE A 1 136 ? 3.988 3.924 -30.021 1.00 93.25 136 PHE A N 1
ATOM 1084 C CA . PHE A 1 136 ? 3.628 2.509 -30.051 1.00 93.25 136 PHE A CA 1
ATOM 1085 C C . PHE A 1 136 ? 2.690 2.166 -28.888 1.00 93.25 136 PHE A C 1
ATOM 1087 O O . PHE A 1 136 ? 2.758 2.759 -27.808 1.00 93.25 136 PHE A O 1
ATOM 1094 N N . ASP A 1 137 ? 1.811 1.195 -29.123 1.00 94.56 137 ASP A N 1
ATOM 1095 C CA . ASP A 1 137 ? 0.879 0.663 -28.130 1.00 94.56 137 ASP A CA 1
ATOM 1096 C C . ASP A 1 137 ? 0.601 -0.813 -28.444 1.00 94.56 137 ASP A C 1
ATOM 1098 O O 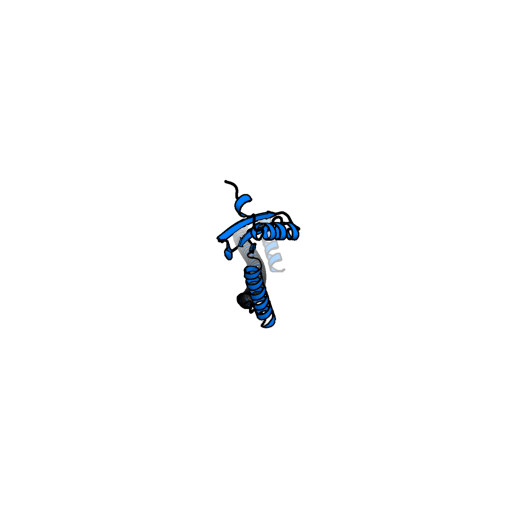. ASP A 1 137 ? -0.233 -1.143 -29.292 1.00 94.56 137 ASP A O 1
ATOM 1102 N N . VAL A 1 138 ? 1.349 -1.705 -27.796 1.00 93.62 138 VAL A N 1
ATOM 1103 C CA . VAL A 1 138 ? 1.416 -3.132 -28.146 1.00 93.62 138 VAL A CA 1
ATOM 1104 C C . VAL A 1 138 ? 1.142 -4.013 -26.931 1.00 93.62 138 VAL A C 1
ATOM 1106 O O . VAL A 1 138 ? 1.442 -3.644 -25.797 1.00 93.62 138 VAL A O 1
ATOM 1109 N N . ALA A 1 139 ? 0.547 -5.183 -27.155 1.00 92.62 139 ALA A N 1
ATOM 1110 C CA . ALA A 1 139 ? 0.374 -6.177 -26.100 1.00 92.62 139 ALA A CA 1
ATOM 1111 C C . ALA A 1 139 ? 1.708 -6.908 -25.829 1.00 92.62 139 ALA A C 1
ATOM 1113 O O . ALA A 1 139 ? 2.494 -7.099 -26.762 1.00 92.62 139 ALA A O 1
ATOM 1114 N N . PRO A 1 140 ? 1.984 -7.338 -24.587 1.00 89.31 140 PRO A N 1
ATOM 1115 C CA . PRO A 1 140 ? 3.101 -8.231 -24.299 1.00 89.31 140 PRO A CA 1
ATOM 1116 C C . PRO A 1 140 ? 2.964 -9.582 -25.035 1.00 89.31 140 PRO A C 1
ATOM 1118 O O . PRO A 1 140 ? 1.848 -10.095 -25.140 1.00 89.31 140 PRO A O 1
ATOM 1121 N N . PRO A 1 141 ? 4.071 -10.213 -25.476 1.00 89.75 141 PRO A N 1
ATOM 1122 C CA . PRO A 1 141 ? 5.448 -9.720 -25.453 1.00 89.75 141 PRO A CA 1
ATOM 1123 C C . PRO A 1 141 ? 5.697 -8.665 -26.544 1.00 89.75 141 PRO A C 1
ATOM 1125 O O . PRO A 1 141 ? 5.469 -8.893 -27.726 1.00 89.75 141 PRO A O 1
ATOM 1128 N N . ALA A 1 142 ? 6.209 -7.506 -26.135 1.00 86.81 142 ALA A N 1
ATOM 1129 C CA . ALA A 1 142 ? 6.304 -6.314 -26.980 1.00 86.81 142 ALA A CA 1
ATOM 1130 C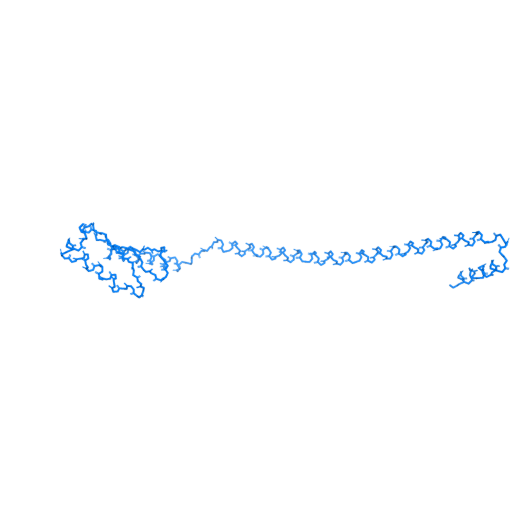 C . ALA A 1 142 ? 7.655 -6.144 -27.700 1.00 86.81 142 ALA A C 1
ATOM 1132 O O . ALA A 1 142 ? 7.837 -5.179 -28.437 1.00 86.81 142 ALA A O 1
ATOM 1133 N N . GLN A 1 143 ? 8.625 -7.028 -27.446 1.00 88.94 143 GLN A N 1
ATOM 1134 C CA . GLN A 1 143 ? 10.027 -6.806 -27.806 1.00 88.94 143 GLN A CA 1
ATOM 1135 C C . GLN A 1 143 ? 10.225 -6.620 -29.315 1.00 88.94 143 GLN A C 1
ATOM 1137 O O . GLN A 1 143 ? 10.737 -5.580 -29.722 1.00 88.94 143 GLN A O 1
ATOM 1142 N N . ASP A 1 144 ? 9.793 -7.584 -30.127 1.00 92.25 144 ASP A N 1
ATOM 1143 C CA . ASP A 1 144 ? 10.000 -7.555 -31.581 1.00 92.25 144 ASP A CA 1
ATOM 1144 C C . ASP A 1 144 ? 9.281 -6.365 -32.222 1.00 92.25 144 ASP A C 1
ATOM 1146 O O . ASP A 1 144 ? 9.887 -5.602 -32.967 1.00 92.25 144 ASP A O 1
ATOM 1150 N N . ALA A 1 145 ? 8.039 -6.105 -31.803 1.00 90.62 145 ALA A N 1
ATOM 1151 C CA . ALA A 1 145 ? 7.259 -4.974 -32.296 1.00 90.62 145 ALA A CA 1
ATOM 1152 C C . ALA A 1 145 ? 7.936 -3.615 -32.028 1.00 90.62 145 ALA A C 1
ATOM 1154 O O . ALA A 1 145 ? 7.837 -2.696 -32.836 1.00 90.62 145 ALA A O 1
ATOM 1155 N N . ILE A 1 146 ? 8.643 -3.465 -30.904 1.00 91.38 146 ILE A N 1
ATOM 1156 C CA . ILE A 1 146 ? 9.373 -2.229 -30.586 1.00 91.38 146 ILE A CA 1
ATOM 1157 C C . ILE A 1 146 ? 10.675 -2.137 -31.393 1.00 91.38 146 ILE A C 1
ATOM 1159 O O . ILE A 1 146 ? 11.048 -1.040 -31.821 1.00 91.38 146 ILE A O 1
ATOM 1163 N N . TRP A 1 147 ? 11.352 -3.265 -31.643 1.00 91.81 147 TRP A N 1
ATOM 1164 C CA . TRP A 1 147 ? 12.507 -3.308 -32.547 1.00 91.81 147 TRP A CA 1
ATOM 1165 C C . TRP A 1 147 ? 12.132 -2.934 -33.978 1.00 91.81 147 TRP A C 1
ATOM 1167 O O . TRP A 1 147 ? 12.857 -2.153 -34.595 1.00 91.81 147 TRP A O 1
ATOM 1177 N N . ASP A 1 148 ? 10.980 -3.390 -34.464 1.00 90.94 148 ASP A N 1
ATOM 1178 C CA . ASP A 1 148 ? 10.472 -3.040 -35.791 1.00 90.94 148 ASP A CA 1
ATOM 1179 C C . ASP A 1 148 ? 10.219 -1.532 -35.913 1.00 90.94 148 ASP A C 1
ATOM 1181 O O . ASP A 1 148 ? 10.697 -0.895 -36.852 1.00 90.94 148 ASP A O 1
ATOM 1185 N N . VAL A 1 149 ? 9.585 -0.914 -34.908 1.00 89.69 149 VAL A N 1
ATOM 1186 C CA . VAL A 1 149 ? 9.371 0.546 -34.870 1.00 89.69 149 VAL A CA 1
ATOM 1187 C C . VAL A 1 149 ? 10.698 1.317 -34.914 1.00 89.69 149 VAL A C 1
ATOM 1189 O O . VAL A 1 149 ? 10.806 2.352 -35.579 1.00 89.69 149 VAL A O 1
ATOM 1192 N N . MET A 1 150 ? 11.732 0.828 -34.224 1.00 89.31 150 MET A N 1
ATOM 1193 C CA . MET A 1 150 ? 13.067 1.431 -34.289 1.00 89.31 150 MET A CA 1
ATOM 1194 C C . MET A 1 150 ? 13.714 1.252 -35.667 1.00 89.31 150 MET A C 1
ATOM 1196 O O . MET A 1 150 ? 14.303 2.201 -36.194 1.00 89.31 150 MET A O 1
ATOM 1200 N N . ALA A 1 151 ? 13.592 0.065 -36.265 1.00 88.94 151 ALA A N 1
ATOM 1201 C CA . ALA A 1 151 ? 14.133 -0.236 -37.585 1.00 88.94 151 ALA A CA 1
ATOM 1202 C C . ALA A 1 151 ? 13.485 0.630 -38.679 1.00 88.94 151 ALA A C 1
ATOM 1204 O O . ALA A 1 151 ? 14.193 1.201 -39.513 1.00 88.94 151 ALA A O 1
ATOM 1205 N N . GLU A 1 152 ? 12.164 0.815 -38.630 1.00 86.56 152 GLU A N 1
ATOM 1206 C CA . GLU A 1 152 ? 11.420 1.706 -39.527 1.00 86.56 152 GLU A CA 1
ATOM 1207 C C . GLU A 1 152 ? 11.948 3.145 -39.469 1.00 86.56 152 GLU A C 1
ATOM 1209 O O . GLU A 1 152 ? 12.221 3.765 -40.501 1.00 86.56 152 GLU A O 1
ATOM 1214 N N . LEU A 1 153 ? 12.163 3.672 -38.259 1.00 84.31 153 LEU A N 1
ATOM 1215 C CA . LEU A 1 153 ? 12.688 5.024 -38.055 1.00 84.31 153 LEU A CA 1
ATOM 1216 C C . LEU A 1 153 ? 14.150 5.187 -38.487 1.00 84.31 153 LEU A C 1
ATOM 1218 O O . LEU A 1 153 ? 14.577 6.309 -38.787 1.00 84.31 153 LEU A O 1
ATOM 1222 N N . ALA A 1 154 ? 14.923 4.101 -38.507 1.00 82.88 154 ALA A N 1
ATOM 1223 C CA . ALA A 1 154 ? 16.299 4.082 -38.992 1.00 82.88 154 ALA A CA 1
ATOM 1224 C C . ALA A 1 154 ? 16.379 3.945 -40.525 1.00 82.88 154 ALA A C 1
ATOM 1226 O O . ALA A 1 154 ? 17.345 4.416 -41.139 1.00 82.88 154 ALA A O 1
ATOM 1227 N N . HIS A 1 155 ? 15.352 3.382 -41.169 1.00 81.94 155 HIS A N 1
ATOM 1228 C CA . HIS A 1 155 ? 15.352 3.094 -42.601 1.00 81.94 155 HIS A CA 1
ATOM 1229 C C . HIS A 1 155 ? 15.484 4.376 -43.456 1.00 81.94 155 HIS A C 1
ATOM 1231 O O . HIS A 1 155 ? 14.852 5.389 -43.148 1.00 81.94 155 HIS A O 1
ATOM 1237 N N . PRO A 1 156 ? 16.287 4.398 -44.539 1.00 75.00 156 PRO A N 1
ATOM 1238 C CA . PRO A 1 156 ? 16.477 5.593 -45.375 1.00 75.00 156 PRO A CA 1
ATOM 1239 C C . PRO A 1 156 ? 15.180 6.117 -46.013 1.00 75.00 156 PRO A C 1
ATOM 1241 O O . PRO A 1 156 ? 15.037 7.317 -46.223 1.00 75.00 156 PRO A O 1
ATOM 1244 N N . GLY A 1 157 ? 14.218 5.223 -46.267 1.00 72.56 157 GLY A N 1
ATOM 1245 C CA . GLY A 1 157 ? 12.898 5.528 -46.835 1.00 72.56 157 GLY A CA 1
ATOM 1246 C C . GLY A 1 157 ? 11.835 6.011 -45.839 1.00 72.56 157 GLY A C 1
ATOM 1247 O O . GLY A 1 157 ? 10.656 5.994 -46.175 1.00 72.56 157 GLY A O 1
ATOM 1248 N N . TRP A 1 158 ? 12.216 6.421 -44.625 1.00 71.69 158 TRP A N 1
ATOM 1249 C CA . TRP A 1 158 ? 11.285 6.812 -43.554 1.00 71.69 158 TRP A CA 1
ATOM 1250 C C . TRP A 1 158 ? 10.263 7.889 -43.959 1.00 71.69 158 TRP A C 1
ATOM 1252 O O . TRP A 1 158 ? 9.147 7.896 -43.448 1.00 71.69 158 TRP A O 1
ATOM 1262 N N . ALA A 1 159 ? 10.617 8.784 -44.887 1.00 65.56 159 ALA A N 1
ATOM 1263 C CA . ALA A 1 159 ? 9.737 9.860 -45.346 1.00 65.56 159 ALA A CA 1
ATOM 1264 C C . ALA A 1 159 ? 8.471 9.337 -46.050 1.00 65.56 159 ALA A C 1
ATOM 1266 O O . ALA A 1 159 ? 7.445 10.006 -46.025 1.00 65.56 159 ALA A O 1
ATOM 1267 N N . ALA A 1 160 ? 8.524 8.134 -46.631 1.00 67.50 160 ALA A N 1
ATOM 1268 C CA . ALA A 1 160 ? 7.374 7.485 -47.262 1.00 67.50 160 ALA A CA 1
ATOM 1269 C C . ALA A 1 160 ? 6.452 6.762 -46.258 1.00 67.50 160 ALA A C 1
ATOM 1271 O O . ALA A 1 160 ? 5.367 6.329 -46.633 1.00 67.50 160 ALA A O 1
ATOM 1272 N N . LEU A 1 161 ? 6.883 6.612 -44.999 1.00 61.31 161 LEU A N 1
ATOM 1273 C CA . LEU A 1 161 ? 6.140 5.930 -43.929 1.00 61.31 161 LEU A CA 1
ATOM 1274 C C . LEU A 1 161 ? 5.323 6.898 -43.058 1.00 61.31 161 LEU A C 1
ATOM 1276 O O . LEU A 1 161 ? 4.574 6.462 -42.181 1.00 61.31 161 LEU A O 1
ATOM 1280 N N . LEU A 1 162 ? 5.463 8.210 -43.274 1.00 60.03 162 LEU A N 1
ATOM 1281 C CA . LEU A 1 162 ? 4.624 9.202 -42.615 1.00 60.03 162 LEU A CA 1
ATOM 1282 C C . LEU A 1 162 ? 3.268 9.283 -43.335 1.00 60.03 162 LEU A C 1
ATOM 1284 O O . LEU A 1 162 ? 3.251 9.437 -44.557 1.00 60.03 162 LEU A O 1
ATOM 1288 N N . PRO A 1 163 ? 2.134 9.183 -42.617 1.00 57.38 163 PRO A N 1
ATOM 1289 C CA . PRO A 1 163 ? 0.844 9.506 -43.210 1.00 57.38 163 PRO A CA 1
ATOM 1290 C C . PRO A 1 163 ? 0.854 10.979 -43.651 1.00 57.38 163 PRO A C 1
ATOM 1292 O O . PRO A 1 163 ? 1.378 11.827 -42.924 1.00 57.38 163 PRO A O 1
ATOM 1295 N N . ALA A 1 164 ? 0.337 11.235 -44.857 1.00 46.81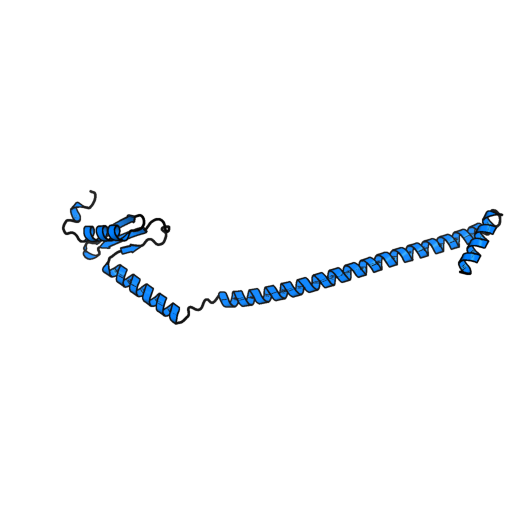 164 ALA A N 1
ATOM 1296 C CA . ALA A 1 164 ? 0.205 12.568 -45.447 1.00 46.81 164 ALA A CA 1
ATOM 1297 C C . ALA A 1 164 ? -0.651 13.514 -44.593 1.00 46.81 164 ALA A C 1
ATOM 1299 O O . ALA A 1 164 ? -1.597 13.020 -43.934 1.00 46.81 164 ALA A O 1
#

Radius of gyration: 48.24 Å; chains: 1; bounding box: 83×31×123 Å

Foldseek 3Di:
DVVVVVLVVLVVVCVVPVVPVSVVVNVVVVVVVVVVVVVVVVVVVVVVVVVVVVVVVVVVVVVVVVVVVVVVVVVVVVVVVVDPDQDPVNVVVVVVVVVVVVVCCVVFQWDWDPVDDLQWTWTWRADPVVRDIGIDIDGPVCVVVSVVRSVLVVDPCVVVVDDD

Secondary structure (DSSP, 8-state):
-HHHHHHHHHHHHHHH-TTSS-HHHHHHHHHHHHHHHHHHHHHHHHHHHHHHHHHHHHHHHHHHHHHHHHHHHHHHHHHHHSS----HHHHHHHHHHHHHHHHHHHHH-EEE-TTS-TT-EEEEEEETTTTEEEEEEEPSS-HHHHHHHHHHHHSTTGGGGS--

Organism: Eumeta variegata (NCBI:txid151549)